Protein AF-A0A093IPI8-F1 (afdb_monomer)

Nearest PDB structures (foldseek):
  4ne9-assembly1_A  TM=9.845E-01  e=5.713E-27  Homo sapiens
  4ne9-assembly2_B  TM=9.862E-01  e=1.083E-26  Homo sapiens
  6xic-assembly1_B  TM=9.806E-01  e=1.231E-26  Homo sapiens
  6xif-assembly1_B  TM=9.880E-01  e=2.053E-26  Homo sapiens
  4nmx-assembly1_B  TM=9.783E-01  e=1.807E-26  Homo sapiens

Foldseek 3Di:
DDQPLCFLVQFLVQCPANCPRHLNDPDDDDDDDQADSVRDHDLVSVLVVLVVVVVVCVVPVPDAAEDEALDKDFDDPSSLVSQVVCLVSVYAAFYQLWFAQEASCRIPPLVRQSYAYEFAAAPVRHFAHAPPTTTHDDDSHPYYAHFFQRWGDGPPDPPDIGGHGGSSSRSSND

Sequence (174 aa):
QASRCDSHGTHTAGVLIGRDAGVATGASIRSLRVLNCQGKGTVSGTLIGLEFIKTNLETKPYVPLVVLLPFAGAYSHTLNAGCRRMAQLGVVMIAAAGNYKDDACLYSPASEPEVITVGATNSEEQPASISTLGTNFGRCVDLFAPGDDIIGASSDCSSCFTARSGTSLAAAHV

Structure (mmCIF, N/CA/C/O backbone):
data_AF-A0A093IPI8-F1
#
_entry.id   AF-A0A093IPI8-F1
#
loop_
_atom_site.group_PDB
_atom_site.id
_atom_site.type_symbol
_atom_site.label_atom_id
_atom_site.label_alt_id
_atom_site.label_comp_id
_atom_site.label_asym_id
_atom_site.label_entity_id
_atom_site.label_seq_id
_atom_site.pdbx_PDB_ins_code
_atom_site.Cartn_x
_atom_site.Cartn_y
_atom_site.Cartn_z
_atom_site.occupancy
_atom_site.B_iso_or_equiv
_atom_site.auth_seq_id
_atom_site.auth_comp_id
_atom_site.auth_asym_id
_atom_site.auth_atom_id
_atom_site.pdbx_PDB_model_num
ATOM 1 N N . GLN A 1 1 ? 13.709 21.457 -11.903 1.00 41.44 1 GLN A N 1
ATOM 2 C CA . GLN A 1 1 ? 12.619 21.758 -10.948 1.00 41.44 1 GLN A CA 1
ATOM 3 C C . GLN A 1 1 ? 12.839 20.911 -9.702 1.00 41.44 1 GLN A C 1
ATOM 5 O O . GLN A 1 1 ? 13.199 19.751 -9.848 1.00 41.44 1 GLN A O 1
ATOM 10 N N . ALA A 1 2 ? 12.709 21.484 -8.503 1.00 51.94 2 ALA A N 1
ATOM 11 C CA . ALA A 1 2 ? 12.802 20.723 -7.256 1.00 51.94 2 ALA A CA 1
ATOM 12 C C . ALA A 1 2 ? 11.600 19.765 -7.130 1.00 51.94 2 ALA A C 1
ATOM 14 O O . ALA A 1 2 ? 10.484 20.136 -7.493 1.00 51.94 2 ALA A O 1
ATOM 15 N N . SER A 1 3 ? 11.829 18.539 -6.649 1.00 66.12 3 SER A N 1
ATOM 16 C CA . SER A 1 3 ? 10.781 17.523 -6.468 1.00 66.12 3 SER A CA 1
ATOM 17 C C . SER A 1 3 ? 9.694 18.024 -5.511 1.00 66.12 3 SER A C 1
ATOM 19 O O . SER A 1 3 ? 10.004 18.428 -4.393 1.00 66.12 3 SER A O 1
ATOM 21 N N . ARG A 1 4 ? 8.423 17.970 -5.932 1.00 75.50 4 ARG A N 1
ATOM 22 C CA . ARG A 1 4 ? 7.260 18.289 -5.078 1.00 75.50 4 ARG A CA 1
ATOM 23 C C . ARG A 1 4 ? 6.891 17.166 -4.108 1.00 75.50 4 ARG A C 1
ATOM 25 O O . ARG A 1 4 ? 6.060 17.364 -3.240 1.00 75.50 4 ARG A O 1
ATOM 32 N N . CYS A 1 5 ? 7.561 16.014 -4.201 1.00 91.38 5 CYS A N 1
ATOM 33 C CA . CYS A 1 5 ? 7.376 14.876 -3.296 1.00 91.38 5 CYS A CA 1
ATOM 34 C C . CYS A 1 5 ? 5.995 14.197 -3.362 1.00 91.38 5 CYS A C 1
ATOM 36 O O . CYS A 1 5 ? 5.679 13.403 -2.480 1.00 91.38 5 CYS A O 1
ATOM 38 N N . ASP A 1 6 ? 5.213 14.455 -4.414 1.00 94.44 6 ASP A N 1
ATOM 39 C CA . ASP A 1 6 ? 3.809 14.027 -4.500 1.00 94.44 6 ASP A CA 1
ATOM 40 C C . ASP A 1 6 ? 3.577 12.820 -5.422 1.00 94.44 6 ASP A C 1
ATOM 42 O O . ASP A 1 6 ? 2.482 12.260 -5.448 1.00 94.44 6 ASP A O 1
ATOM 46 N N . SER A 1 7 ? 4.596 12.396 -6.176 1.00 95.81 7 SER A N 1
ATOM 47 C CA . SER A 1 7 ? 4.455 11.432 -7.278 1.00 95.81 7 SER A CA 1
ATOM 48 C C . SER A 1 7 ? 3.808 10.101 -6.865 1.00 95.81 7 SER A C 1
ATOM 50 O O . SER A 1 7 ? 2.917 9.617 -7.557 1.00 95.81 7 SER A O 1
ATOM 52 N N . HIS A 1 8 ? 4.242 9.481 -5.760 1.00 97.19 8 HIS A N 1
ATOM 53 C CA . HIS A 1 8 ? 3.719 8.168 -5.333 1.00 97.19 8 HIS A CA 1
ATOM 54 C C . HIS A 1 8 ? 2.285 8.254 -4.809 1.00 97.19 8 HIS A C 1
ATOM 56 O O . HIS A 1 8 ? 1.420 7.519 -5.281 1.00 97.19 8 HIS A O 1
ATOM 62 N N . GLY A 1 9 ? 2.015 9.205 -3.912 1.00 97.62 9 GLY A N 1
ATOM 63 C CA . GLY A 1 9 ? 0.678 9.402 -3.353 1.00 97.62 9 GLY A CA 1
ATOM 64 C C . GLY A 1 9 ? -0.350 9.827 -4.403 1.00 97.62 9 GLY A C 1
ATOM 65 O O . GLY A 1 9 ? -1.450 9.286 -4.420 1.00 97.62 9 GLY A O 1
ATOM 66 N N . THR A 1 10 ? 0.019 10.740 -5.309 1.00 97.94 10 THR A N 1
ATOM 67 C CA . THR A 1 10 ? -0.871 11.219 -6.384 1.00 97.94 10 THR A CA 1
ATOM 68 C C . THR A 1 10 ? -1.243 10.093 -7.339 1.00 97.94 10 THR A C 1
ATOM 70 O O . THR A 1 10 ? -2.419 9.916 -7.643 1.00 97.94 10 THR A O 1
ATOM 73 N N . HIS A 1 11 ? -0.258 9.301 -7.773 1.00 98.31 11 HIS A N 1
ATOM 74 C CA . HIS A 1 11 ? -0.502 8.192 -8.693 1.00 98.31 11 HIS A CA 1
ATOM 75 C C . HIS A 1 11 ? -1.351 7.095 -8.042 1.00 98.31 11 HIS A C 1
ATOM 77 O O . HIS A 1 11 ? -2.373 6.713 -8.603 1.00 98.31 11 HIS A O 1
ATOM 83 N N . THR A 1 12 ? -1.020 6.698 -6.807 1.00 98.19 12 THR A N 1
ATOM 84 C CA . THR A 1 12 ? -1.793 5.706 -6.035 1.00 98.19 12 THR A CA 1
ATOM 85 C C . THR A 1 12 ? -3.241 6.164 -5.812 1.00 98.19 12 THR A C 1
ATOM 87 O O . THR A 1 12 ? -4.174 5.398 -6.028 1.00 98.19 12 THR A O 1
ATOM 90 N N . ALA A 1 13 ? -3.457 7.432 -5.436 1.00 97.94 13 ALA A N 1
ATOM 91 C CA . ALA A 1 13 ? -4.803 7.994 -5.303 1.00 97.94 13 ALA A CA 1
ATOM 92 C C . ALA A 1 13 ? -5.544 8.059 -6.650 1.00 97.94 13 ALA A C 1
ATOM 94 O O . ALA A 1 13 ? -6.757 7.867 -6.691 1.00 97.94 13 ALA A O 1
ATOM 95 N N . GLY A 1 14 ? -4.824 8.299 -7.749 1.00 98.12 14 GLY A N 1
ATOM 96 C CA . GLY A 1 14 ? -5.363 8.255 -9.105 1.00 98.12 14 GLY A CA 1
ATOM 97 C C . GLY A 1 14 ? -5.866 6.866 -9.504 1.00 98.12 14 GLY A C 1
ATOM 98 O O . GLY A 1 14 ? -6.946 6.779 -10.075 1.00 98.12 14 GLY A O 1
ATOM 99 N N . VAL A 1 15 ? -5.140 5.802 -9.150 1.00 98.25 15 VAL A N 1
ATOM 100 C CA . VAL A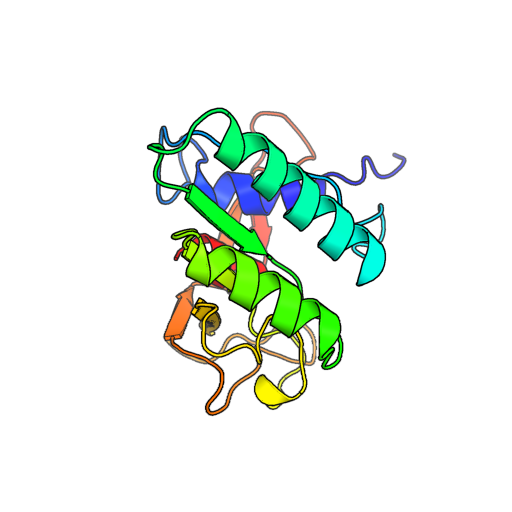 1 15 ? -5.578 4.407 -9.366 1.00 98.25 15 VAL A CA 1
ATOM 101 C C . VAL A 1 15 ? -6.800 4.066 -8.512 1.00 98.25 15 VAL A C 1
ATOM 103 O O . VAL A 1 15 ? -7.726 3.424 -8.991 1.00 98.25 15 VAL A O 1
ATOM 106 N N . LEU A 1 16 ? -6.859 4.546 -7.267 1.00 96.88 16 LEU A N 1
ATOM 107 C CA . LEU A 1 16 ? -8.016 4.313 -6.399 1.00 96.88 16 LEU A CA 1
ATOM 108 C C . LEU A 1 16 ? -9.277 5.030 -6.897 1.00 96.88 16 LEU A C 1
ATOM 110 O O . LEU A 1 16 ? -10.320 4.410 -7.073 1.00 96.88 16 LEU A O 1
ATOM 114 N N . ILE A 1 17 ? -9.201 6.354 -7.072 1.00 97.62 17 ILE A N 1
ATOM 115 C CA . ILE A 1 17 ? -10.385 7.227 -7.183 1.00 97.62 17 ILE A CA 1
ATOM 116 C C . ILE A 1 17 ? -10.324 8.230 -8.342 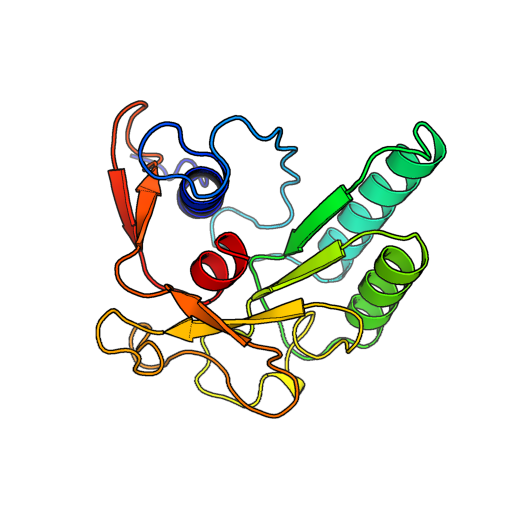1.00 97.62 17 ILE A C 1
ATOM 118 O O . ILE A 1 17 ? -11.145 9.149 -8.408 1.00 97.62 17 ILE A O 1
ATOM 122 N N . GLY A 1 18 ? -9.336 8.118 -9.232 1.00 97.62 18 GLY A N 1
ATOM 123 C CA . GLY A 1 18 ? -9.197 9.007 -10.382 1.00 97.62 18 GLY A CA 1
ATOM 124 C C . GLY A 1 18 ? -10.446 8.988 -11.260 1.00 97.62 18 GLY A C 1
ATOM 125 O O . GLY A 1 18 ? -11.050 7.944 -11.464 1.00 97.62 18 GLY A O 1
ATOM 126 N N . ARG A 1 19 ? -10.842 10.146 -11.798 1.00 97.00 19 ARG A N 1
ATOM 127 C CA . ARG A 1 19 ? -12.095 10.278 -12.560 1.00 97.00 19 ARG A CA 1
ATOM 128 C C . ARG A 1 19 ? -12.156 9.366 -13.790 1.00 97.00 19 ARG A C 1
ATOM 130 O O . ARG A 1 19 ? -13.209 8.802 -14.057 1.00 97.00 19 ARG A O 1
ATOM 137 N N . ASP A 1 20 ? -11.039 9.252 -14.504 1.00 96.81 20 ASP A N 1
ATOM 138 C CA . ASP A 1 20 ? -10.978 8.575 -15.806 1.00 96.81 20 ASP A CA 1
ATOM 139 C C . ASP A 1 20 ? -10.205 7.243 -15.761 1.00 96.81 20 ASP A C 1
ATOM 141 O O . ASP A 1 20 ? -10.340 6.426 -16.663 1.00 96.81 20 ASP A O 1
ATOM 145 N N . ALA A 1 21 ? -9.391 7.025 -14.721 1.00 95.62 21 ALA A N 1
ATOM 146 C CA . ALA A 1 21 ? -8.501 5.864 -14.582 1.00 95.62 21 ALA A CA 1
ATOM 147 C C . ALA A 1 21 ? -8.551 5.217 -13.182 1.00 95.62 21 ALA A C 1
ATOM 149 O O . ALA A 1 21 ? -7.681 4.422 -12.841 1.00 95.62 21 ALA A O 1
ATOM 150 N N . GLY A 1 22 ? -9.525 5.602 -12.351 1.00 97.38 22 GLY A N 1
ATOM 151 C CA . GLY A 1 22 ? -9.696 5.060 -11.007 1.00 97.38 22 GLY A CA 1
ATOM 152 C C . GLY A 1 22 ? -10.597 3.829 -10.979 1.00 97.38 22 GLY A C 1
ATOM 153 O O . GLY A 1 22 ? -11.531 3.723 -11.770 1.00 97.38 22 GLY A O 1
ATOM 154 N N . VAL A 1 23 ? -10.358 2.934 -10.023 1.00 98.06 23 VAL A N 1
ATOM 155 C CA . VAL A 1 23 ? -11.190 1.742 -9.794 1.00 98.06 23 VAL A CA 1
ATOM 156 C C . VAL A 1 23 ? -12.532 2.113 -9.155 1.00 98.06 23 VAL A C 1
ATOM 158 O O . VAL A 1 23 ? -13.587 1.680 -9.610 1.00 98.06 23 VAL A O 1
ATOM 161 N N . ALA A 1 24 ? -12.512 2.961 -8.127 1.00 96.75 24 ALA A N 1
ATOM 162 C CA . ALA A 1 24 ? -13.683 3.393 -7.370 1.00 96.75 24 ALA A CA 1
ATOM 163 C C . ALA A 1 24 ? -13.982 4.880 -7.622 1.00 96.75 24 ALA A C 1
ATOM 165 O O . ALA A 1 24 ? -13.895 5.726 -6.723 1.00 96.75 24 ALA A O 1
ATOM 166 N N . THR A 1 25 ? -14.326 5.219 -8.868 1.00 95.38 25 THR A N 1
ATOM 167 C CA . THR A 1 25 ? -14.645 6.599 -9.268 1.00 95.38 25 THR A CA 1
ATOM 168 C C . THR A 1 25 ? -15.725 7.202 -8.359 1.00 9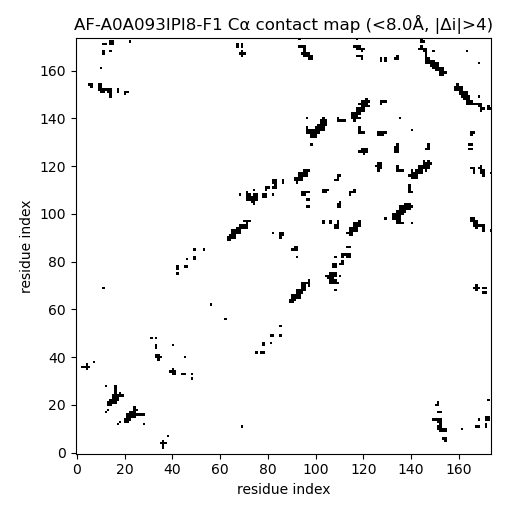5.38 25 THR A C 1
ATOM 170 O O . THR A 1 25 ? -16.829 6.667 -8.262 1.00 95.38 25 THR A O 1
ATOM 173 N N . GLY A 1 26 ? -15.425 8.327 -7.702 1.00 89.69 26 GLY A N 1
ATOM 174 C CA . GLY A 1 26 ? -16.359 9.023 -6.803 1.00 89.69 26 GLY A CA 1
ATOM 175 C C . GLY A 1 26 ? -16.281 8.620 -5.325 1.00 89.69 26 GLY A C 1
ATOM 176 O O . GLY A 1 26 ? -16.977 9.220 -4.503 1.00 89.69 26 GLY A O 1
ATOM 177 N N . ALA A 1 27 ? -15.421 7.665 -4.954 1.00 94.50 27 ALA A N 1
ATOM 178 C CA . ALA A 1 27 ? -15.134 7.391 -3.549 1.00 94.50 27 ALA A CA 1
ATOM 179 C C . ALA A 1 27 ? -14.385 8.561 -2.878 1.00 94.50 27 ALA A C 1
ATOM 181 O O . ALA A 1 27 ? -13.673 9.342 -3.512 1.00 94.50 27 ALA A O 1
ATOM 182 N N . SER A 1 28 ? -14.552 8.689 -1.560 1.00 94.00 28 SER A N 1
ATOM 183 C CA . SER A 1 28 ? -13.868 9.709 -0.757 1.00 94.00 28 SER A CA 1
ATOM 184 C C . SER A 1 28 ? -12.539 9.186 -0.220 1.00 94.00 28 SER A C 1
ATOM 186 O O . SER A 1 28 ? -12.498 8.106 0.361 1.00 94.00 28 SER A O 1
ATOM 188 N N . ILE A 1 29 ? -1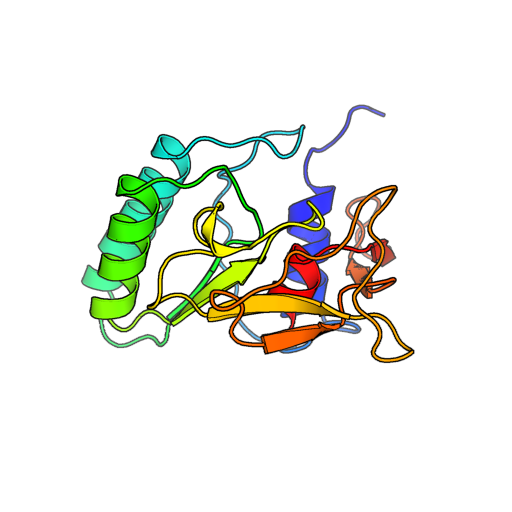1.473 9.984 -0.323 1.00 95.06 29 ILE A N 1
ATOM 189 C CA . ILE A 1 29 ? -10.150 9.651 0.223 1.00 95.06 29 ILE A CA 1
ATOM 190 C C . ILE A 1 29 ? -9.704 10.670 1.275 1.00 95.06 29 ILE A C 1
ATOM 192 O O . ILE A 1 29 ? -10.001 11.863 1.188 1.00 95.06 29 ILE A O 1
ATOM 196 N N . ARG A 1 30 ? -8.951 10.202 2.273 1.00 96.00 30 ARG A N 1
ATOM 197 C CA . ARG A 1 30 ? -8.216 11.037 3.233 1.00 96.00 30 ARG A CA 1
ATOM 198 C C . ARG A 1 30 ? -6.756 10.601 3.220 1.00 96.00 30 ARG A C 1
ATOM 200 O O . ARG A 1 30 ? -6.471 9.434 3.454 1.00 96.00 30 ARG A O 1
ATOM 207 N N . SER A 1 31 ? -5.845 11.529 2.937 1.00 96.94 31 SER A N 1
ATOM 208 C CA . SER A 1 31 ? -4.411 11.237 2.844 1.00 96.94 31 SER A CA 1
ATOM 209 C C . SER A 1 31 ? -3.686 11.570 4.147 1.00 96.94 31 SER A C 1
ATOM 211 O O . SER A 1 31 ? -3.867 12.656 4.699 1.00 96.94 31 SER A O 1
ATOM 213 N N . LEU A 1 32 ? -2.848 10.644 4.620 1.00 97.88 32 LEU A N 1
ATOM 214 C CA . LEU A 1 32 ? -1.905 10.849 5.717 1.00 97.88 32 LEU A CA 1
ATOM 215 C C . LEU A 1 32 ? -0.482 10.686 5.183 1.00 97.88 32 LEU A C 1
ATOM 217 O O . LEU A 1 32 ? -0.113 9.641 4.646 1.00 97.88 32 LEU A O 1
ATOM 221 N N . ARG A 1 33 ? 0.353 11.709 5.367 1.00 97.50 33 ARG A N 1
ATOM 222 C CA . ARG A 1 33 ? 1.750 11.657 4.936 1.00 97.50 33 ARG A CA 1
ATOM 223 C C . ARG A 1 33 ? 2.611 10.925 5.967 1.00 97.50 33 ARG A C 1
ATOM 225 O O . ARG A 1 33 ? 3.045 11.524 6.944 1.00 97.50 33 ARG A O 1
ATOM 232 N N . VAL A 1 34 ? 2.911 9.655 5.697 1.00 97.62 34 VAL A N 1
ATOM 233 C CA . VAL A 1 34 ? 3.843 8.831 6.500 1.00 97.62 34 VAL A CA 1
ATOM 234 C C . VAL A 1 34 ? 5.184 8.565 5.803 1.00 97.62 34 VAL A C 1
ATOM 236 O O . VAL A 1 34 ? 6.112 8.045 6.422 1.00 97.62 34 VAL A O 1
ATOM 239 N N . LEU A 1 35 ? 5.306 8.956 4.529 1.00 96.50 35 LEU A N 1
ATOM 240 C CA . LEU A 1 35 ? 6.532 8.863 3.737 1.00 96.50 35 LEU A CA 1
ATOM 241 C C . LEU A 1 35 ? 7.085 10.260 3.411 1.00 96.50 35 LEU A C 1
ATOM 243 O O . LEU A 1 35 ? 6.353 11.222 3.151 1.00 96.50 35 LEU A O 1
ATOM 247 N N . ASN A 1 36 ? 8.409 10.377 3.422 1.00 95.69 36 ASN A N 1
ATOM 248 C CA . ASN A 1 36 ? 9.124 11.578 3.015 1.00 95.69 36 ASN A CA 1
ATOM 249 C C . ASN A 1 36 ? 9.287 11.650 1.480 1.00 95.69 36 ASN A C 1
ATOM 251 O O . ASN A 1 36 ? 8.823 10.791 0.736 1.00 95.69 36 ASN A O 1
ATOM 255 N N . CYS A 1 37 ? 9.986 12.678 0.994 1.00 95.56 37 CYS A N 1
ATOM 256 C CA . CYS A 1 37 ? 10.224 12.912 -0.438 1.00 95.56 37 CYS A CA 1
ATOM 257 C C . CYS A 1 37 ? 10.989 11.802 -1.173 1.00 95.56 37 CYS A C 1
ATOM 259 O O . CYS A 1 37 ? 10.986 11.770 -2.400 1.00 95.56 37 CYS A O 1
ATOM 261 N N . GLN A 1 38 ? 11.656 10.917 -0.434 1.00 93.50 38 GLN A N 1
ATOM 262 C CA . GLN A 1 38 ? 12.394 9.771 -0.961 1.00 93.50 38 GLN A CA 1
ATOM 263 C C . GLN A 1 38 ? 11.581 8.471 -0.853 1.00 93.50 38 GLN A C 1
ATOM 265 O O . GLN A 1 38 ? 12.139 7.393 -1.037 1.00 93.50 38 GLN A O 1
ATOM 270 N N . GLY A 1 39 ? 10.293 8.551 -0.495 1.00 93.44 39 GLY A N 1
ATOM 271 C CA . GLY A 1 39 ? 9.443 7.380 -0.277 1.00 93.44 39 GLY A CA 1
ATOM 272 C C . GLY A 1 39 ? 9.790 6.597 0.992 1.00 93.44 39 GLY A C 1
ATOM 273 O O . GLY A 1 39 ? 9.438 5.428 1.098 1.00 93.44 39 GLY A O 1
ATOM 274 N N . LYS A 1 40 ? 10.496 7.209 1.953 1.00 95.69 40 LYS A N 1
ATOM 275 C CA . LYS A 1 40 ? 10.904 6.555 3.204 1.00 95.69 40 LYS A CA 1
ATOM 276 C C . LYS A 1 40 ? 10.046 7.022 4.371 1.00 95.69 40 LYS A C 1
ATOM 278 O O . LYS A 1 40 ? 9.816 8.220 4.526 1.00 95.69 40 LYS A O 1
ATOM 283 N N . GLY A 1 41 ? 9.633 6.084 5.210 1.00 97.06 41 GLY A N 1
ATOM 284 C CA . GLY A 1 41 ? 8.916 6.338 6.458 1.00 97.06 41 GLY A CA 1
ATOM 285 C C . GLY A 1 41 ? 9.533 5.573 7.619 1.00 97.06 41 GLY A C 1
ATOM 286 O O . GLY A 1 41 ? 10.562 4.911 7.473 1.00 97.06 41 GLY A O 1
ATOM 287 N N . THR A 1 42 ? 8.888 5.653 8.778 1.00 98.38 42 THR A N 1
ATOM 288 C CA . THR A 1 42 ? 9.257 4.876 9.963 1.00 98.38 42 THR A CA 1
ATOM 289 C C . THR A 1 42 ? 8.059 4.084 10.470 1.00 98.38 42 THR A C 1
ATOM 291 O O . THR A 1 42 ? 6.903 4.485 10.296 1.00 98.38 42 THR A O 1
ATOM 294 N N . VAL A 1 43 ? 8.336 2.973 11.157 1.00 98.44 43 VAL A N 1
ATOM 295 C CA . VAL A 1 43 ? 7.305 2.213 11.877 1.00 98.44 43 VAL A CA 1
ATOM 296 C C . VAL A 1 43 ? 6.579 3.119 12.877 1.00 98.44 43 VAL A C 1
ATOM 298 O O . VAL A 1 43 ? 5.354 3.129 12.911 1.00 98.44 43 VAL A O 1
ATOM 301 N N . SER A 1 44 ? 7.313 3.946 13.631 1.00 98.25 44 SER A N 1
ATOM 302 C CA . SER A 1 44 ? 6.720 4.880 14.597 1.00 98.25 44 SER A CA 1
ATOM 303 C C . SER A 1 44 ? 5.792 5.910 13.946 1.00 98.25 44 SER A C 1
ATOM 305 O O . SER A 1 44 ? 4.696 6.134 14.449 1.00 98.25 44 SER A O 1
ATOM 307 N N . GLY A 1 45 ? 6.181 6.497 12.810 1.00 98.31 45 GLY A N 1
ATOM 308 C CA . GLY A 1 45 ? 5.342 7.448 12.076 1.00 98.31 45 GLY A CA 1
ATOM 309 C C . GLY A 1 45 ? 4.073 6.798 11.528 1.00 98.31 45 GLY A C 1
ATOM 310 O O . GLY A 1 45 ? 3.001 7.396 11.578 1.00 98.31 45 GLY A O 1
ATOM 311 N N . THR A 1 46 ? 4.175 5.544 11.083 1.00 98.44 46 THR A N 1
ATOM 312 C CA . THR A 1 46 ? 3.016 4.760 10.637 1.00 98.44 46 THR A CA 1
ATOM 313 C C . THR A 1 46 ? 2.056 4.478 11.791 1.00 98.44 46 THR A C 1
ATOM 315 O O . THR A 1 46 ? 0.859 4.698 11.649 1.00 98.44 46 THR A O 1
ATOM 318 N N . LEU A 1 47 ? 2.567 4.061 12.954 1.00 98.56 47 LEU A N 1
ATOM 319 C CA . LEU A 1 47 ? 1.747 3.805 14.144 1.00 98.56 47 LEU A CA 1
ATOM 320 C C . LEU A 1 47 ? 1.039 5.068 14.647 1.00 98.56 47 LEU A C 1
ATOM 322 O O . LEU A 1 47 ? -0.132 4.997 15.005 1.00 98.56 47 LEU A O 1
ATOM 326 N N . ILE A 1 48 ? 1.705 6.226 14.612 1.00 98.44 48 ILE A N 1
ATOM 327 C CA . ILE A 1 48 ? 1.068 7.518 14.915 1.00 98.44 48 ILE A CA 1
ATOM 328 C C . ILE A 1 48 ? -0.064 7.811 13.918 1.00 98.44 48 ILE A C 1
ATOM 330 O O . ILE A 1 48 ? -1.124 8.289 14.312 1.00 98.44 48 ILE A O 1
ATOM 334 N N . GLY A 1 49 ? 0.132 7.492 12.634 1.00 98.06 49 GLY A N 1
ATOM 335 C CA . GLY A 1 49 ? -0.910 7.614 11.614 1.00 98.06 49 GLY A CA 1
ATOM 336 C C . GLY A 1 49 ? -2.111 6.695 11.866 1.00 98.06 49 GLY A C 1
ATOM 337 O O . GLY A 1 49 ? -3.250 7.150 11.782 1.00 98.06 49 GLY A O 1
ATOM 338 N N . LEU A 1 50 ? -1.873 5.431 12.227 1.00 97.94 50 LEU A N 1
ATOM 339 C CA . LEU A 1 50 ? -2.943 4.491 12.584 1.00 97.94 50 LEU A CA 1
ATOM 340 C C . LEU A 1 50 ? -3.700 4.946 13.839 1.00 97.94 50 LEU A C 1
ATOM 342 O O . LEU A 1 50 ? -4.929 4.915 13.847 1.00 97.94 50 LEU A O 1
ATOM 346 N N . GLU A 1 51 ? -2.997 5.445 14.859 1.00 96.88 51 GLU A N 1
ATOM 347 C CA . GLU A 1 51 ? -3.639 5.988 16.061 1.00 96.88 51 GLU A CA 1
ATOM 348 C C . GLU A 1 51 ? -4.484 7.226 15.733 1.00 96.88 51 GLU A C 1
ATOM 350 O O . GLU A 1 51 ? -5.611 7.341 16.206 1.00 96.88 51 GLU A O 1
ATOM 355 N N . PHE A 1 52 ? -4.014 8.114 14.849 1.00 96.25 52 PHE A N 1
ATOM 356 C CA . PHE A 1 52 ? -4.823 9.240 14.378 1.00 96.25 52 PHE A CA 1
ATOM 357 C C . PHE A 1 52 ? -6.125 8.772 13.711 1.00 96.25 52 PHE A C 1
ATOM 359 O O . PHE A 1 52 ? -7.189 9.342 13.958 1.00 96.25 52 PHE A O 1
ATOM 366 N N . ILE A 1 53 ? -6.070 7.734 12.871 1.00 95.19 53 ILE A N 1
ATOM 367 C CA . ILE A 1 53 ? -7.267 7.168 12.233 1.00 95.19 53 ILE A CA 1
ATOM 368 C C . ILE A 1 53 ? -8.212 6.592 13.295 1.00 95.19 53 ILE A C 1
ATOM 370 O O . ILE A 1 53 ? -9.407 6.888 13.268 1.00 95.19 53 ILE A O 1
ATOM 374 N N . LYS A 1 54 ? -7.679 5.835 14.258 1.00 93.38 54 LYS A N 1
ATOM 375 C CA . LYS A 1 54 ? -8.443 5.264 15.371 1.00 93.38 54 LYS A CA 1
ATOM 376 C C . LYS A 1 54 ? -9.178 6.329 16.188 1.00 93.38 54 LYS A C 1
ATOM 378 O O . LYS A 1 54 ? -10.384 6.203 16.378 1.00 93.38 54 LYS A O 1
ATOM 383 N N . THR A 1 55 ? -8.512 7.413 16.587 1.00 91.12 55 THR A N 1
ATOM 384 C CA . THR A 1 55 ? -9.159 8.514 17.325 1.00 91.12 55 THR A CA 1
ATOM 385 C C . THR A 1 55 ? -10.301 9.146 16.523 1.00 91.12 55 THR A C 1
ATOM 387 O O . THR A 1 55 ? -11.321 9.540 17.082 1.00 91.12 55 THR A O 1
ATOM 390 N N . ASN A 1 56 ? -10.182 9.218 15.192 1.00 85.31 56 ASN A N 1
ATOM 391 C CA . ASN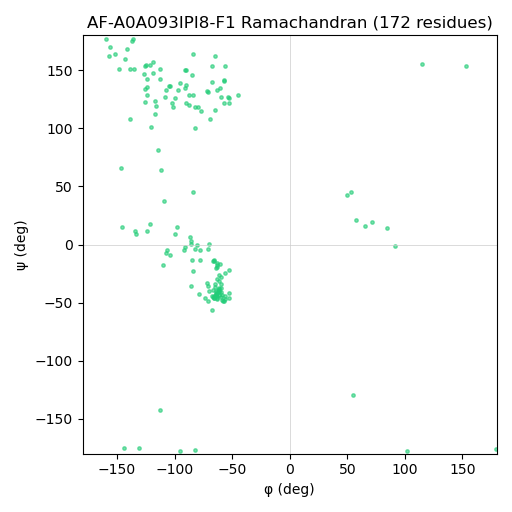 A 1 56 ? -11.275 9.708 14.349 1.00 85.31 56 ASN A CA 1
ATOM 392 C C . ASN A 1 56 ? -12.453 8.720 14.273 1.00 85.31 56 ASN A C 1
ATOM 394 O O . ASN A 1 56 ? -13.602 9.169 14.249 1.00 85.31 56 ASN A O 1
ATOM 398 N N . LEU A 1 57 ? -12.199 7.406 14.265 1.00 85.31 57 LEU A N 1
ATOM 399 C CA . LEU A 1 57 ? -13.249 6.376 14.287 1.00 85.31 57 LEU A CA 1
ATOM 400 C C . LEU A 1 57 ? -14.100 6.447 15.556 1.00 85.31 57 LEU A C 1
ATOM 402 O O . LEU A 1 57 ? -15.321 6.331 15.472 1.00 85.31 57 LEU A O 1
ATOM 406 N N . GLU A 1 58 ? -13.487 6.725 16.709 1.00 81.31 58 GLU A N 1
ATOM 407 C CA . GLU A 1 58 ? -14.201 6.882 17.986 1.00 81.31 58 GLU A CA 1
ATOM 408 C C . GLU A 1 58 ? -15.236 8.020 17.939 1.00 81.31 58 GLU A C 1
ATOM 410 O O . GLU A 1 58 ? -16.277 7.950 18.590 1.00 81.31 58 GLU A O 1
ATOM 415 N N . THR A 1 59 ? -15.009 9.039 17.104 1.00 81.50 59 THR A N 1
ATOM 416 C CA . THR A 1 59 ? -15.966 10.140 16.900 1.00 81.50 59 THR A CA 1
ATO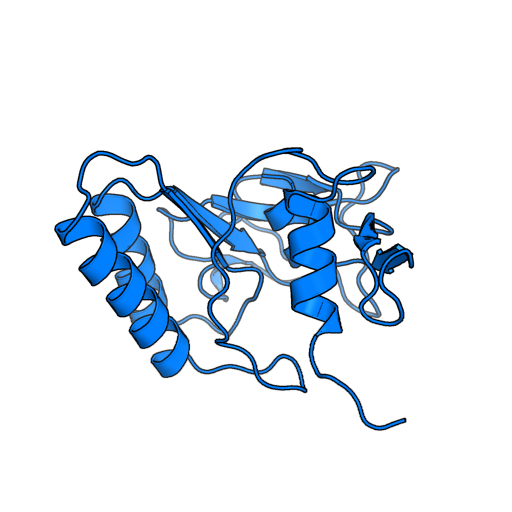M 417 C C . THR A 1 59 ? -17.055 9.840 15.860 1.00 81.50 59 THR A C 1
ATOM 419 O O . THR A 1 59 ? -18.031 10.587 15.773 1.00 81.50 59 THR A O 1
ATOM 422 N N . LYS A 1 60 ? -16.900 8.780 15.046 1.00 77.50 60 LYS A N 1
ATOM 423 C CA . LYS A 1 60 ? -17.793 8.415 13.923 1.00 77.50 60 LYS A CA 1
ATOM 424 C C . LYS A 1 60 ? -17.900 6.886 13.734 1.00 77.50 60 LYS A C 1
ATOM 426 O O . LYS A 1 60 ? -17.503 6.375 12.686 1.00 77.50 60 LYS A O 1
ATOM 431 N N . PRO A 1 61 ? -18.485 6.150 14.694 1.00 67.38 61 PRO A N 1
ATOM 432 C CA . PRO A 1 61 ? -18.360 4.689 14.791 1.00 67.38 61 PRO A CA 1
ATOM 433 C C . PRO A 1 61 ? -19.078 3.855 13.708 1.00 67.38 61 PRO A C 1
ATOM 435 O O . PRO A 1 61 ? -18.999 2.634 13.749 1.00 67.38 61 PRO A O 1
ATOM 438 N N . TYR A 1 62 ? -19.770 4.469 12.739 1.00 73.50 62 TYR A N 1
ATOM 439 C CA . TYR A 1 62 ? -20.616 3.755 11.762 1.00 73.50 62 TYR A CA 1
ATOM 440 C C . TYR A 1 62 ? -20.223 3.971 10.294 1.00 73.50 62 TYR A C 1
ATOM 442 O O . TYR A 1 62 ? -21.033 3.738 9.399 1.00 73.50 62 TYR A O 1
ATOM 450 N N . VAL A 1 63 ? -19.006 4.447 10.019 1.00 79.31 63 VAL A N 1
ATOM 451 C CA . VAL A 1 63 ? -18.537 4.662 8.641 1.00 79.31 63 VAL A CA 1
ATOM 452 C C . VAL A 1 63 ? -17.622 3.503 8.235 1.00 79.31 63 VAL A C 1
ATOM 454 O O . VAL A 1 63 ? -16.574 3.350 8.864 1.00 79.31 63 VAL A O 1
ATOM 457 N N . PRO A 1 64 ? -17.966 2.709 7.198 1.00 88.44 64 PRO A N 1
ATOM 458 C CA . PRO A 1 64 ? -17.049 1.725 6.632 1.00 88.44 64 PRO A CA 1
ATOM 459 C C . PRO A 1 64 ? -15.729 2.396 6.254 1.00 88.44 64 PRO A C 1
ATOM 461 O O . PRO A 1 64 ? -15.726 3.405 5.543 1.00 88.44 64 PRO A O 1
ATOM 464 N N . LEU A 1 65 ? -14.617 1.855 6.746 1.00 94.38 65 LEU A N 1
ATOM 465 C CA . LEU A 1 65 ? -13.294 2.416 6.518 1.00 94.38 65 LEU A CA 1
ATOM 466 C C . LEU A 1 65 ? -12.372 1.371 5.898 1.00 94.38 65 LEU A C 1
ATOM 468 O O . LEU A 1 65 ? -12.196 0.284 6.444 1.00 94.38 65 LEU A O 1
ATOM 472 N N . VAL A 1 66 ? -11.743 1.762 4.792 1.00 97.50 66 VAL A N 1
ATOM 473 C CA . VAL A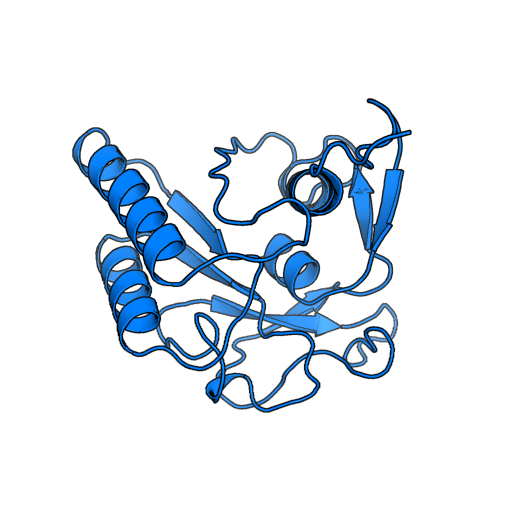 1 66 ? -10.618 1.054 4.182 1.00 97.50 66 VAL A CA 1
ATOM 474 C C . VAL A 1 66 ? -9.356 1.874 4.430 1.00 97.50 66 VAL A C 1
ATOM 476 O O . VAL A 1 66 ? -9.348 3.090 4.219 1.00 97.50 66 VAL A O 1
ATOM 479 N N . VAL A 1 67 ? -8.288 1.221 4.880 1.00 98.38 67 VAL A N 1
ATOM 480 C CA . VAL A 1 67 ? -6.960 1.820 5.028 1.00 98.38 67 VAL A CA 1
ATOM 481 C C . VAL A 1 67 ? -5.997 1.100 4.099 1.00 98.38 67 VAL A C 1
ATOM 483 O O . VAL A 1 67 ? -5.654 -0.059 4.321 1.00 98.38 67 VAL A O 1
ATOM 486 N N . LEU A 1 68 ? -5.528 1.825 3.084 1.00 98.75 68 LEU A N 1
ATOM 487 C CA . LEU A 1 68 ? -4.460 1.378 2.200 1.00 98.75 68 LEU A CA 1
ATOM 488 C C . LEU A 1 68 ? -3.092 1.749 2.790 1.00 98.75 68 LEU A C 1
ATOM 490 O O . LEU A 1 68 ? -2.826 2.914 3.095 1.00 98.75 68 LEU A O 1
ATOM 494 N N . LEU A 1 69 ? -2.202 0.763 2.884 1.00 98.75 69 LEU A N 1
ATOM 495 C CA . LEU A 1 69 ? -0.798 0.887 3.274 1.00 98.75 69 LEU A CA 1
ATOM 496 C C . LEU A 1 69 ? 0.084 0.518 2.064 1.00 98.75 69 LEU A C 1
ATOM 498 O O . LEU A 1 69 ? 0.554 -0.617 1.951 1.00 98.75 69 LEU A O 1
ATOM 502 N N . PRO A 1 70 ? 0.311 1.453 1.118 1.00 98.44 70 PRO A N 1
ATOM 503 C CA . PRO A 1 70 ? 0.940 1.166 -0.172 1.00 98.44 70 PRO A CA 1
ATOM 504 C C . PRO A 1 70 ? 2.476 1.164 -0.068 1.00 98.44 70 PRO A C 1
ATOM 506 O O . PRO A 1 70 ? 3.176 1.777 -0.876 1.00 98.44 70 PRO A O 1
ATOM 509 N N . PHE A 1 71 ? 3.006 0.518 0.968 1.00 98.44 71 PHE A N 1
ATOM 510 C CA . PHE A 1 71 ? 4.427 0.420 1.282 1.00 98.44 71 PHE A CA 1
ATOM 511 C C . PHE A 1 71 ? 4.716 -0.882 2.033 1.00 98.44 71 PHE A C 1
ATOM 513 O O . PHE A 1 71 ? 3.819 -1.502 2.595 1.00 98.44 71 PHE A O 1
ATOM 520 N N . ALA A 1 72 ? 5.991 -1.252 2.089 1.00 98.06 72 ALA A N 1
ATOM 521 C CA . ALA A 1 72 ? 6.479 -2.363 2.890 1.00 98.06 72 ALA A CA 1
ATOM 522 C C . ALA A 1 72 ? 7.809 -1.981 3.556 1.00 98.06 72 ALA A C 1
ATOM 524 O O . ALA A 1 72 ? 8.576 -1.169 3.034 1.00 98.06 72 ALA A O 1
ATOM 525 N N . GLY A 1 73 ? 8.074 -2.570 4.717 1.00 97.88 73 GLY A N 1
ATOM 526 C CA . GLY A 1 73 ? 9.367 -2.557 5.395 1.00 97.88 73 GLY A CA 1
ATOM 527 C C . GLY A 1 73 ? 9.689 -3.946 5.934 1.00 97.88 73 GLY A C 1
ATOM 528 O O . GLY A 1 73 ? 8.865 -4.848 5.824 1.00 97.88 73 GLY A O 1
ATOM 529 N N . ALA A 1 74 ? 10.872 -4.130 6.521 1.00 98.56 74 ALA A N 1
ATOM 530 C CA . ALA A 1 74 ? 11.209 -5.387 7.192 1.00 98.56 74 ALA A CA 1
ATOM 531 C C . ALA A 1 74 ? 10.177 -5.737 8.281 1.00 98.56 74 ALA A C 1
ATOM 533 O O . ALA A 1 74 ? 9.547 -4.836 8.848 1.00 98.56 74 ALA A O 1
ATOM 534 N N . TYR A 1 75 ? 10.033 -7.032 8.575 1.00 98.88 75 TYR A N 1
ATOM 535 C CA . TYR A 1 75 ? 9.120 -7.540 9.595 1.00 98.88 75 TYR A CA 1
ATOM 536 C C . TYR A 1 75 ? 9.193 -6.718 10.888 1.00 98.88 75 TYR A C 1
ATOM 538 O O . TYR A 1 75 ? 10.260 -6.486 11.463 1.00 98.88 75 TYR A O 1
ATOM 546 N N . SER A 1 76 ? 8.028 -6.292 11.363 1.00 98.88 76 SER A N 1
ATOM 547 C CA . SER A 1 76 ? 7.867 -5.509 12.575 1.00 98.88 76 SER A CA 1
ATOM 548 C C . SER A 1 76 ? 6.664 -6.008 13.357 1.00 98.88 76 SER A C 1
ATOM 550 O O . SER A 1 76 ? 5.515 -5.727 13.017 1.00 98.88 76 SER A O 1
ATOM 552 N N . HIS A 1 77 ? 6.943 -6.682 14.474 1.00 98.69 77 HIS A N 1
ATOM 553 C CA . HIS A 1 77 ? 5.914 -7.139 15.405 1.00 98.69 77 HIS A CA 1
ATOM 554 C C . HIS A 1 77 ? 4.978 -5.995 15.839 1.00 98.69 77 HIS A C 1
ATOM 556 O O . HIS A 1 77 ? 3.763 -6.165 15.883 1.00 98.69 77 HIS A O 1
ATOM 562 N N . THR A 1 78 ? 5.524 -4.805 16.114 1.00 98.50 78 THR A N 1
ATOM 563 C CA . THR A 1 78 ? 4.730 -3.651 16.559 1.00 98.50 78 THR A CA 1
ATOM 564 C C . THR A 1 78 ? 3.838 -3.092 15.452 1.00 98.50 78 THR A C 1
ATOM 566 O O . THR A 1 78 ? 2.695 -2.737 15.729 1.00 98.50 78 THR A O 1
ATOM 569 N N . LEU A 1 79 ? 4.318 -3.024 14.203 1.00 98.81 79 LEU A N 1
ATOM 570 C CA . LEU A 1 79 ? 3.482 -2.574 13.084 1.00 98.81 79 LEU A CA 1
ATOM 571 C C . LEU A 1 79 ? 2.337 -3.557 12.819 1.00 98.81 79 LEU A C 1
ATOM 573 O O . LEU A 1 79 ? 1.193 -3.132 12.668 1.00 98.81 79 LEU A O 1
ATOM 577 N N . ASN A 1 80 ? 2.640 -4.855 12.831 1.00 98.94 80 ASN A N 1
ATOM 578 C CA . ASN A 1 80 ? 1.655 -5.922 12.680 1.00 98.94 80 ASN A CA 1
ATOM 579 C C . ASN A 1 80 ? 0.580 -5.850 13.775 1.00 98.94 80 ASN A C 1
ATOM 581 O O . ASN A 1 80 ? -0.607 -5.799 13.469 1.00 98.94 80 ASN A O 1
ATOM 585 N N . ALA A 1 81 ? 0.980 -5.709 15.045 1.00 98.75 81 ALA A N 1
ATOM 586 C CA . ALA A 1 81 ? 0.044 -5.531 16.156 1.00 98.75 81 ALA A CA 1
ATOM 587 C C . ALA A 1 81 ? -0.837 -4.274 16.005 1.00 98.75 81 ALA A C 1
ATOM 589 O O . ALA A 1 81 ? -2.023 -4.309 16.335 1.00 98.75 81 ALA A O 1
ATOM 590 N N . GLY A 1 82 ? -0.283 -3.175 15.482 1.00 98.62 82 GLY A N 1
ATOM 591 C CA . GLY A 1 82 ? -1.047 -1.967 15.163 1.00 98.62 82 GLY A CA 1
ATOM 592 C C . GLY A 1 82 ? -2.094 -2.200 14.070 1.00 98.62 82 GLY A C 1
ATOM 593 O O . GLY A 1 82 ? -3.239 -1.780 14.223 1.00 98.62 82 GLY A O 1
ATOM 594 N N . CYS A 1 83 ? -1.732 -2.916 13.001 1.00 98.75 83 CYS A N 1
ATOM 595 C CA . CYS A 1 83 ? -2.657 -3.255 11.916 1.00 98.75 83 CYS A CA 1
ATOM 596 C C . CYS A 1 83 ? -3.764 -4.204 12.391 1.00 98.75 83 CYS A C 1
ATOM 598 O O . CYS A 1 83 ? -4.937 -3.929 12.155 1.00 98.75 83 CYS A O 1
ATOM 600 N N . ARG A 1 84 ? -3.402 -5.241 13.156 1.00 98.69 84 ARG A N 1
ATOM 601 C CA . ARG A 1 84 ? -4.343 -6.150 13.823 1.00 98.69 84 ARG A CA 1
ATOM 602 C C . ARG A 1 84 ? -5.360 -5.392 14.669 1.00 98.69 84 ARG A C 1
ATOM 604 O O . ARG A 1 84 ? -6.563 -5.602 14.590 1.00 98.69 84 ARG A O 1
ATOM 611 N N . ARG A 1 85 ? -4.893 -4.427 15.467 1.00 97.75 85 ARG A N 1
ATOM 612 C CA . ARG A 1 85 ? -5.797 -3.630 16.301 1.00 97.75 85 ARG A CA 1
ATOM 613 C C . ARG A 1 85 ? -6.802 -2.832 15.467 1.00 97.75 85 ARG A C 1
ATOM 615 O O . ARG A 1 85 ? -7.945 -2.704 15.893 1.00 97.75 85 ARG A O 1
ATOM 622 N N . MET A 1 86 ? -6.395 -2.304 14.314 1.00 97.25 86 MET A N 1
ATOM 623 C CA . MET A 1 86 ? -7.299 -1.596 13.402 1.00 97.25 86 MET A CA 1
ATOM 624 C C . MET A 1 86 ? -8.326 -2.542 12.773 1.00 97.25 86 MET A C 1
ATOM 626 O O . MET A 1 86 ? -9.514 -2.225 12.769 1.00 97.25 86 MET A O 1
ATOM 630 N N . ALA A 1 87 ? -7.898 -3.722 12.323 1.00 97.12 87 ALA A N 1
ATOM 631 C CA . ALA A 1 87 ? -8.795 -4.731 11.767 1.00 97.12 87 ALA A CA 1
ATOM 632 C C . ALA A 1 87 ? -9.841 -5.212 12.789 1.00 97.12 87 ALA A C 1
ATOM 634 O O . ALA A 1 87 ? -11.033 -5.258 12.486 1.00 97.12 87 ALA A O 1
ATOM 635 N N . GLN A 1 88 ? -9.444 -5.420 14.046 1.00 95.12 88 GLN A N 1
ATOM 636 C CA . GLN A 1 88 ? -10.362 -5.729 15.154 1.00 95.12 88 GLN A CA 1
ATOM 637 C C . GLN A 1 88 ? -11.373 -4.616 15.471 1.00 95.12 88 GLN A C 1
ATOM 639 O O . GLN A 1 88 ? -12.390 -4.880 16.112 1.00 95.12 88 GLN A O 1
ATOM 644 N N . LEU A 1 89 ? -11.111 -3.375 15.049 1.00 93.31 89 LEU A N 1
ATOM 645 C CA . LEU A 1 89 ? -12.061 -2.260 15.133 1.00 93.31 89 LEU A CA 1
ATOM 646 C C . LEU A 1 89 ? -12.999 -2.192 13.913 1.00 93.31 89 LEU A C 1
ATOM 648 O O . LEU A 1 89 ? -13.771 -1.244 13.794 1.00 93.31 89 LEU A O 1
ATOM 652 N N . GLY A 1 90 ? -12.947 -3.181 13.016 1.00 93.38 90 GLY A N 1
ATOM 653 C CA . GLY A 1 90 ? -13.779 -3.258 11.815 1.00 93.38 90 GLY A CA 1
ATOM 654 C C . GLY A 1 90 ? -13.229 -2.483 10.615 1.00 93.38 90 GLY A C 1
ATOM 655 O O . GLY A 1 90 ? -13.965 -2.248 9.659 1.00 93.38 90 GLY A O 1
ATOM 656 N N . VAL A 1 91 ? -11.960 -2.065 10.654 1.00 96.25 91 VAL A N 1
ATOM 657 C CA . VAL A 1 91 ? -11.299 -1.389 9.528 1.00 96.25 91 VAL A CA 1
ATOM 658 C C . VAL A 1 91 ? -10.759 -2.427 8.553 1.00 96.25 91 VAL A C 1
ATOM 660 O O . VAL A 1 91 ? -10.012 -3.316 8.946 1.00 96.25 91 VAL A O 1
ATOM 663 N N . VAL A 1 92 ? -11.074 -2.291 7.267 1.00 98.19 92 VAL A N 1
ATOM 664 C CA . VAL A 1 92 ? -10.461 -3.129 6.231 1.00 98.19 92 VAL A CA 1
ATOM 665 C C . VAL A 1 92 ? -9.052 -2.609 5.965 1.00 98.19 92 VAL A C 1
ATOM 667 O O . VAL A 1 92 ? -8.872 -1.483 5.500 1.00 98.19 92 VAL A O 1
ATOM 670 N N . MET A 1 93 ? -8.049 -3.418 6.287 1.00 98.69 93 MET A N 1
ATOM 671 C CA . MET A 1 93 ? -6.641 -3.079 6.101 1.00 98.69 93 MET A CA 1
ATOM 672 C C . MET A 1 93 ? -6.126 -3.734 4.819 1.00 98.69 93 MET A C 1
ATOM 674 O O . MET A 1 93 ? -6.235 -4.949 4.676 1.00 98.69 93 MET A O 1
ATOM 678 N N . ILE A 1 94 ? -5.542 -2.948 3.914 1.00 98.94 94 ILE A N 1
ATOM 679 C CA . ILE A 1 94 ? -4.987 -3.431 2.641 1.00 98.94 94 ILE A CA 1
ATOM 680 C C . ILE A 1 94 ? -3.534 -2.981 2.534 1.00 98.94 94 ILE A C 1
ATOM 682 O O . ILE A 1 94 ? -3.218 -1.819 2.794 1.00 98.94 94 ILE A O 1
ATOM 686 N N . ALA A 1 95 ? -2.637 -3.884 2.153 1.00 98.94 95 ALA A N 1
ATOM 687 C CA . ALA A 1 95 ? -1.212 -3.618 2.074 1.00 98.94 95 ALA A CA 1
ATOM 688 C C . ALA A 1 95 ? -0.560 -4.149 0.802 1.00 98.94 95 ALA A C 1
ATOM 690 O O . ALA A 1 95 ? -0.936 -5.171 0.233 1.00 98.94 95 ALA A O 1
ATOM 691 N N . ALA A 1 96 ? 0.502 -3.461 0.403 1.00 98.88 96 ALA A N 1
ATOM 692 C CA . ALA A 1 96 ? 1.410 -3.925 -0.630 1.00 98.88 96 ALA A CA 1
ATOM 693 C C . ALA A 1 96 ? 2.253 -5.110 -0.120 1.00 98.88 96 ALA A C 1
ATOM 695 O O . ALA A 1 96 ? 2.888 -4.998 0.928 1.00 98.88 96 ALA A O 1
ATOM 696 N N . ALA A 1 97 ? 2.344 -6.201 -0.890 1.00 98.94 97 ALA A N 1
ATOM 697 C CA . ALA A 1 97 ? 3.176 -7.357 -0.527 1.00 98.94 97 ALA A CA 1
ATOM 698 C C . ALA A 1 97 ? 4.683 -7.035 -0.452 1.00 98.94 97 ALA A C 1
ATOM 700 O O . ALA A 1 97 ? 5.416 -7.648 0.324 1.00 98.94 97 ALA A O 1
ATOM 701 N N . GLY A 1 98 ? 5.146 -6.069 -1.253 1.00 98.69 98 GLY A N 1
ATOM 702 C CA . GLY A 1 98 ? 6.544 -5.653 -1.357 1.00 98.69 98 GLY A CA 1
ATOM 703 C C . GLY A 1 98 ? 7.133 -5.937 -2.740 1.00 98.69 98 GLY A C 1
ATOM 704 O O . GLY A 1 98 ? 6.670 -6.816 -3.460 1.00 98.69 98 GLY A O 1
ATOM 705 N N . ASN A 1 99 ? 8.170 -5.182 -3.107 1.00 98.69 99 ASN A N 1
ATOM 706 C CA . ASN A 1 99 ? 8.795 -5.221 -4.437 1.00 98.69 99 ASN A CA 1
ATOM 707 C C . ASN A 1 99 ? 10.195 -5.862 -4.388 1.00 98.69 99 ASN A C 1
ATOM 709 O O . ASN A 1 99 ? 11.125 -5.371 -5.033 1.00 98.69 99 ASN A O 1
ATOM 713 N N . TYR A 1 100 ? 10.377 -6.892 -3.558 1.00 98.50 100 TYR A N 1
ATOM 714 C CA . TYR A 1 100 ? 11.695 -7.454 -3.251 1.00 98.50 100 TYR A CA 1
ATOM 715 C C . TYR A 1 100 ? 11.955 -8.814 -3.900 1.00 98.50 100 TYR A C 1
ATOM 717 O O . TYR A 1 100 ? 13.079 -9.302 -3.819 1.00 98.50 100 TYR A O 1
ATOM 725 N N . LYS A 1 101 ? 10.957 -9.395 -4.584 1.00 98.50 101 LYS A N 1
ATOM 726 C CA . LYS A 1 101 ? 10.999 -10.766 -5.114 1.00 98.50 101 LYS A CA 1
ATOM 727 C C . LYS A 1 101 ? 11.367 -11.782 -4.022 1.00 98.50 101 LYS A C 1
ATOM 729 O O . LYS A 1 101 ? 12.214 -12.648 -4.232 1.00 98.50 101 LYS A O 1
ATOM 734 N N . ASP A 1 102 ? 10.736 -11.641 -2.861 1.00 98.81 102 ASP A N 1
ATOM 735 C CA . ASP A 1 102 ? 11.011 -12.432 -1.659 1.00 98.81 102 ASP A CA 1
ATOM 736 C C . ASP A 1 102 ? 9.704 -12.860 -0.955 1.00 98.81 102 ASP A C 1
ATOM 738 O O . ASP A 1 102 ? 8.605 -12.464 -1.360 1.00 98.81 102 ASP A O 1
ATOM 742 N N . ASP A 1 103 ? 9.813 -13.672 0.098 1.00 98.88 103 ASP A N 1
ATOM 743 C CA . ASP A 1 103 ? 8.683 -14.087 0.932 1.00 98.88 103 ASP A CA 1
ATOM 744 C C . ASP A 1 103 ? 8.080 -12.878 1.672 1.00 98.88 103 ASP A C 1
ATOM 746 O O . ASP A 1 103 ? 8.710 -12.269 2.541 1.00 98.88 103 ASP A O 1
ATOM 750 N N . ALA A 1 104 ? 6.824 -12.544 1.357 1.00 98.94 104 ALA A N 1
ATOM 751 C CA . ALA A 1 104 ? 6.071 -11.449 1.967 1.00 98.94 104 ALA A CA 1
ATOM 752 C C . ALA A 1 104 ? 5.978 -11.570 3.497 1.00 98.94 104 ALA A C 1
ATOM 754 O O . ALA A 1 104 ? 5.876 -10.556 4.191 1.00 98.94 104 ALA A O 1
ATOM 755 N N . CYS A 1 105 ? 6.090 -12.784 4.047 1.00 98.88 105 CYS A N 1
ATOM 756 C CA . CYS A 1 105 ? 6.094 -13.008 5.488 1.00 98.88 105 CYS A CA 1
ATOM 757 C C . CYS A 1 105 ? 7.292 -12.363 6.213 1.00 98.88 105 CYS A C 1
ATOM 759 O O . CYS A 1 105 ? 7.251 -12.204 7.434 1.00 98.88 105 CYS A O 1
ATOM 761 N N . LEU A 1 106 ? 8.344 -11.964 5.488 1.00 98.88 106 LEU A N 1
ATOM 762 C CA . LEU A 1 106 ? 9.508 -11.253 6.028 1.00 98.88 106 LEU A CA 1
ATOM 763 C C . LEU A 1 106 ? 9.310 -9.730 6.102 1.00 98.88 106 LEU A C 1
ATOM 765 O O . LEU A 1 106 ? 10.209 -9.010 6.551 1.00 98.88 106 LEU A O 1
ATOM 769 N N . TYR A 1 107 ? 8.141 -9.230 5.692 1.00 98.94 107 TYR A N 1
ATOM 770 C CA . TYR A 1 107 ? 7.848 -7.806 5.565 1.00 98.94 107 TYR A CA 1
ATOM 771 C C . TYR A 1 107 ? 6.601 -7.407 6.348 1.00 98.94 107 TYR A C 1
ATOM 773 O O . TYR A 1 107 ? 5.694 -8.199 6.573 1.00 98.94 107 TYR A O 1
ATOM 781 N N . SER A 1 108 ? 6.533 -6.148 6.761 1.00 98.88 108 SER A N 1
ATOM 782 C CA . SER A 1 108 ? 5.363 -5.559 7.410 1.00 98.88 108 SER A CA 1
ATOM 783 C C . SER A 1 108 ? 4.910 -4.315 6.646 1.00 98.88 108 SER A C 1
ATOM 785 O O . SER A 1 108 ? 5.758 -3.551 6.172 1.00 98.88 108 SER A O 1
ATOM 787 N N . PRO A 1 109 ? 3.594 -4.073 6.536 1.00 98.69 109 PRO A N 1
ATOM 788 C CA . PRO A 1 109 ? 2.493 -4.824 7.164 1.00 98.69 109 PRO A CA 1
ATOM 789 C C . PRO A 1 109 ? 2.093 -6.136 6.451 1.00 98.69 109 PRO A C 1
ATOM 791 O O . PRO A 1 109 ? 1.233 -6.838 6.961 1.00 98.69 109 PRO A O 1
ATOM 794 N N . ALA A 1 110 ? 2.750 -6.498 5.341 1.00 98.88 110 ALA A N 1
ATOM 795 C CA . ALA A 1 110 ? 2.447 -7.673 4.507 1.00 98.88 110 ALA A CA 1
ATOM 796 C C . ALA A 1 110 ? 2.373 -9.038 5.234 1.00 98.88 110 ALA A C 1
ATOM 798 O O . ALA A 1 110 ? 1.787 -9.982 4.727 1.00 98.88 110 ALA A O 1
ATOM 799 N N . SER A 1 111 ? 2.993 -9.182 6.405 1.00 98.88 111 SER A N 1
ATOM 800 C CA . SER A 1 111 ? 2.987 -10.428 7.186 1.00 98.88 111 SER A CA 1
ATOM 801 C C . SER A 1 111 ? 1.867 -10.527 8.224 1.00 98.88 111 SER A C 1
ATOM 803 O O . SER A 1 111 ? 1.782 -11.551 8.904 1.00 98.88 111 SER A O 1
ATOM 805 N N . GLU A 1 112 ? 1.052 -9.485 8.416 1.00 98.81 112 GLU A N 1
ATOM 806 C CA . GLU A 1 112 ? -0.038 -9.506 9.396 1.00 98.81 112 GLU A CA 1
ATOM 807 C C . GLU A 1 112 ? -1.283 -10.206 8.820 1.00 98.81 112 GLU A C 1
ATOM 809 O O . GLU A 1 112 ? -1.864 -9.683 7.876 1.00 98.81 112 GLU A O 1
ATOM 814 N N . PRO A 1 113 ? -1.754 -11.329 9.402 1.00 98.75 113 PRO A N 1
ATOM 815 C CA . PRO A 1 113 ? -2.858 -12.112 8.831 1.00 98.75 113 PRO A CA 1
ATOM 816 C C . PRO A 1 113 ? -4.217 -11.406 8.750 1.00 98.75 113 PRO A C 1
ATOM 818 O O . PRO A 1 113 ? -5.085 -11.850 8.009 1.00 98.75 113 PRO A O 1
ATOM 821 N N . GLU A 1 114 ? -4.442 -10.349 9.535 1.00 98.62 114 GLU A N 1
ATOM 822 C CA . GLU A 1 114 ? -5.673 -9.546 9.458 1.00 98.62 114 GLU A CA 1
ATOM 823 C C . GLU A 1 114 ? -5.598 -8.428 8.390 1.00 98.62 114 GLU A C 1
ATOM 825 O O . GLU A 1 114 ? -6.530 -7.632 8.260 1.00 98.62 114 GLU A O 1
ATOM 830 N N . VAL A 1 115 ? -4.498 -8.340 7.629 1.00 98.88 115 VAL A N 1
ATOM 831 C CA . VAL A 1 115 ? -4.290 -7.368 6.545 1.00 98.88 115 VAL A CA 1
ATOM 832 C C . VAL A 1 115 ? -4.343 -8.077 5.198 1.00 98.88 115 VAL A C 1
ATOM 834 O O . VAL A 1 115 ? -3.568 -8.996 4.961 1.00 98.88 115 VAL A O 1
ATOM 837 N N . ILE A 1 116 ? -5.183 -7.580 4.288 1.00 98.94 116 ILE A N 1
ATOM 838 C CA . ILE A 1 116 ? -5.246 -8.062 2.906 1.00 98.94 116 ILE A CA 1
ATOM 839 C C . ILE A 1 116 ? -3.965 -7.639 2.186 1.00 98.94 116 ILE A C 1
ATOM 841 O O . ILE A 1 116 ? -3.757 -6.461 1.886 1.00 98.94 116 ILE A O 1
ATOM 845 N N . THR A 1 117 ? -3.098 -8.599 1.912 1.00 98.94 117 THR A N 1
ATOM 846 C CA . THR A 1 117 ? -1.776 -8.386 1.335 1.00 98.94 117 THR A CA 1
ATOM 847 C C . THR A 1 117 ? -1.775 -8.733 -0.146 1.00 98.94 117 THR A C 1
ATOM 849 O O . THR A 1 117 ? -2.070 -9.861 -0.542 1.00 98.94 117 THR A O 1
ATOM 852 N N . VAL A 1 118 ? -1.410 -7.754 -0.977 1.00 98.94 118 VAL A N 1
ATOM 853 C CA . VAL A 1 118 ? -1.629 -7.812 -2.425 1.00 98.94 118 VAL A CA 1
ATOM 854 C C . VAL A 1 118 ? -0.307 -7.822 -3.193 1.00 98.94 118 VAL A C 1
ATOM 856 O O . VAL A 1 118 ? 0.495 -6.883 -3.109 1.00 98.94 118 VAL A O 1
ATOM 859 N N . GLY A 1 119 ? -0.084 -8.893 -3.956 1.00 98.88 119 GLY A N 1
ATOM 860 C CA . GLY A 1 119 ? 1.001 -9.012 -4.930 1.00 98.88 119 GLY A CA 1
ATOM 861 C C . GLY A 1 119 ? 0.644 -8.390 -6.285 1.00 98.88 119 GLY A C 1
ATOM 862 O O . GLY A 1 119 ? -0.521 -8.137 -6.581 1.00 98.88 119 GLY A O 1
ATOM 863 N N . ALA A 1 120 ? 1.642 -8.142 -7.133 1.00 98.88 120 ALA A N 1
ATOM 864 C CA . ALA A 1 120 ? 1.457 -7.507 -8.440 1.00 98.88 120 ALA A CA 1
ATOM 865 C C . ALA A 1 120 ? 1.571 -8.507 -9.596 1.00 98.88 120 ALA A C 1
ATOM 867 O O . ALA A 1 120 ? 2.505 -9.307 -9.638 1.00 98.88 120 ALA A O 1
ATOM 868 N N . THR A 1 121 ? 0.663 -8.402 -10.563 1.00 98.81 121 THR A N 1
ATOM 869 C CA . THR A 1 121 ? 0.718 -9.097 -11.861 1.00 98.81 121 THR A CA 1
ATOM 870 C C . THR A 1 121 ? 0.779 -8.099 -13.013 1.00 98.81 121 THR A C 1
ATOM 872 O O . THR A 1 121 ? 0.396 -6.936 -12.854 1.00 98.81 121 THR A O 1
ATOM 875 N N . ASN A 1 122 ? 1.299 -8.543 -14.155 1.00 98.31 122 ASN A N 1
ATOM 876 C CA . ASN A 1 122 ? 1.287 -7.794 -15.409 1.00 98.31 122 ASN A CA 1
ATOM 877 C C . ASN A 1 122 ? 0.094 -8.197 -16.299 1.00 98.31 122 ASN A C 1
ATOM 879 O O . ASN A 1 122 ? -0.738 -9.019 -15.916 1.00 98.31 122 ASN A O 1
ATOM 883 N N . SER A 1 123 ? 0.005 -7.615 -17.497 1.00 97.56 123 SER A N 1
ATOM 884 C CA . SER A 1 123 ? -1.075 -7.867 -18.466 1.00 97.56 123 SER A CA 1
ATOM 885 C C . SER A 1 123 ? -1.109 -9.292 -19.037 1.00 97.56 123 SER A C 1
ATOM 887 O O . SER A 1 123 ? -2.112 -9.679 -19.631 1.00 97.56 123 SER A O 1
ATOM 889 N N . GLU A 1 124 ? -0.045 -10.073 -18.846 1.00 98.06 124 GLU A N 1
ATOM 890 C CA . GLU A 1 124 ? 0.058 -11.486 -19.235 1.00 98.06 124 GLU A CA 1
ATOM 891 C C . GLU A 1 124 ? -0.231 -12.431 -18.051 1.00 98.06 124 GLU A C 1
ATOM 893 O O . GLU A 1 124 ? 0.116 -13.615 -18.089 1.00 98.06 124 GLU A O 1
ATOM 898 N N . GLU A 1 125 ? -0.813 -11.899 -16.969 1.00 96.38 125 GLU A N 1
ATOM 899 C CA . GLU A 1 125 ? -1.095 -12.606 -15.711 1.00 96.38 125 GLU A CA 1
ATOM 900 C C . GLU A 1 125 ? 0.159 -13.214 -15.053 1.00 96.38 125 GLU A C 1
ATOM 902 O O . GLU A 1 125 ? 0.076 -14.119 -14.222 1.00 96.38 125 GLU A O 1
ATOM 907 N N . GLN A 1 126 ? 1.346 -12.703 -15.392 1.00 98.44 126 GLN A N 1
ATOM 908 C CA . GLN A 1 126 ? 2.603 -13.117 -14.777 1.00 98.44 126 GLN A CA 1
ATOM 909 C C . GLN A 1 126 ? 2.925 -12.239 -13.563 1.00 98.44 126 GLN A C 1
ATOM 911 O O . GLN A 1 126 ? 2.574 -11.055 -13.553 1.00 98.44 126 GLN A O 1
ATOM 916 N N . PRO A 1 127 ? 3.636 -12.763 -12.545 1.00 98.12 127 PRO A N 1
ATOM 917 C CA . PRO A 1 127 ? 4.158 -11.944 -11.455 1.00 98.12 127 PRO A CA 1
ATOM 918 C C . PRO A 1 127 ? 4.970 -10.755 -11.991 1.00 98.12 127 PRO A C 1
ATOM 920 O O . PRO A 1 127 ? 5.905 -10.933 -12.774 1.00 98.12 127 PRO A O 1
ATOM 923 N N . ALA A 1 128 ? 4.624 -9.539 -11.564 1.00 96.94 128 ALA A N 1
ATOM 924 C CA . ALA A 1 128 ? 5.203 -8.314 -12.108 1.00 96.94 128 ALA A CA 1
ATOM 925 C C . ALA A 1 128 ? 6.715 -8.224 -11.837 1.00 96.94 128 ALA A C 1
ATOM 927 O O . ALA A 1 128 ? 7.174 -8.411 -10.702 1.00 96.94 128 ALA A O 1
ATOM 928 N N . SER A 1 129 ? 7.477 -7.876 -12.877 1.00 94.94 129 SER A N 1
ATOM 929 C CA . SER A 1 129 ? 8.901 -7.544 -12.771 1.00 94.94 129 SER A CA 1
ATOM 930 C C . SER A 1 129 ? 9.044 -6.058 -12.460 1.00 94.94 129 SER A C 1
ATOM 932 O O . SER A 1 129 ? 8.585 -5.210 -13.215 1.00 94.94 129 SER A O 1
ATOM 934 N N . ILE A 1 130 ? 9.662 -5.723 -11.329 1.00 92.88 130 ILE A N 1
ATOM 935 C CA . ILE A 1 130 ? 9.739 -4.342 -10.838 1.00 92.88 130 ILE A CA 1
ATOM 936 C C . ILE A 1 130 ? 11.211 -3.971 -10.733 1.00 92.88 130 ILE A C 1
ATOM 938 O O . ILE A 1 130 ? 11.904 -4.359 -9.788 1.00 92.88 130 ILE A O 1
ATOM 942 N N . SER A 1 131 ? 11.694 -3.218 -11.726 1.00 90.31 131 SER A N 1
ATOM 943 C CA . SER A 1 131 ? 13.129 -2.992 -11.929 1.00 90.31 131 SER A CA 1
ATOM 944 C C . SER A 1 131 ? 13.871 -4.338 -12.031 1.00 90.31 131 SER A C 1
ATOM 946 O O . SER A 1 131 ? 13.455 -5.210 -12.787 1.00 90.31 131 SER A O 1
ATOM 948 N N . THR A 1 132 ? 14.954 -4.538 -11.280 1.00 93.00 132 THR A N 1
ATOM 949 C CA . THR A 1 132 ? 15.712 -5.800 -11.231 1.00 93.00 132 THR A CA 1
ATOM 950 C C . THR A 1 132 ? 15.112 -6.856 -10.293 1.00 93.00 132 THR A C 1
ATOM 952 O O . THR A 1 132 ? 15.641 -7.966 -10.217 1.00 93.00 132 THR A O 1
ATOM 955 N N . LEU A 1 133 ? 14.042 -6.523 -9.562 1.00 96.75 133 LEU A N 1
ATOM 956 C CA . LEU A 1 133 ? 13.335 -7.409 -8.633 1.00 96.75 133 LEU A CA 1
ATOM 957 C C . LEU A 1 133 ? 11.924 -7.699 -9.171 1.00 96.75 133 LEU A C 1
ATOM 959 O O . LEU A 1 133 ? 11.727 -7.892 -10.368 1.00 96.75 133 LEU A O 1
ATOM 963 N N . GLY A 1 134 ? 10.933 -7.783 -8.292 1.00 97.75 134 GLY A N 1
ATOM 964 C CA . GLY A 1 134 ? 9.565 -8.129 -8.644 1.00 97.75 134 GLY A CA 1
ATOM 965 C C . GLY A 1 134 ? 8.672 -8.169 -7.420 1.00 97.75 134 GLY A C 1
ATOM 966 O O . GLY A 1 134 ? 9.103 -7.855 -6.308 1.00 97.75 134 GLY A O 1
ATOM 967 N N . THR A 1 135 ? 7.422 -8.553 -7.635 1.00 98.75 135 THR A N 1
ATOM 968 C CA . THR A 1 135 ? 6.469 -8.751 -6.543 1.00 98.75 135 THR A CA 1
ATOM 969 C C . THR A 1 135 ? 6.991 -9.775 -5.536 1.00 98.75 135 THR A C 1
ATOM 971 O O . THR A 1 135 ? 7.569 -10.799 -5.906 1.00 98.75 135 THR A O 1
ATOM 974 N N . ASN A 1 136 ? 6.757 -9.513 -4.256 1.00 98.88 136 ASN A N 1
ATOM 975 C CA . ASN A 1 136 ? 6.849 -10.533 -3.224 1.00 98.88 136 ASN A CA 1
ATOM 976 C C . ASN A 1 136 ? 5.775 -11.611 -3.428 1.00 98.88 136 ASN A C 1
ATOM 978 O O . ASN A 1 136 ? 4.789 -11.407 -4.146 1.00 98.88 136 ASN A O 1
ATOM 982 N N . PHE A 1 137 ? 5.994 -12.759 -2.793 1.00 98.81 137 PHE A N 1
ATOM 983 C CA . PHE A 1 137 ? 5.184 -13.971 -2.919 1.00 98.81 137 PHE A CA 1
ATOM 984 C C . PHE A 1 137 ? 5.091 -14.710 -1.575 1.00 98.81 137 PHE A C 1
ATOM 986 O O . PHE A 1 137 ? 5.593 -14.239 -0.559 1.00 98.81 137 PHE A O 1
ATOM 993 N N . GLY A 1 138 ? 4.468 -15.888 -1.568 1.00 98.75 138 GLY A N 1
ATOM 994 C CA . GLY A 1 138 ? 4.408 -16.765 -0.399 1.00 98.75 138 GLY A CA 1
ATOM 995 C C . GLY A 1 138 ? 3.075 -16.695 0.340 1.00 98.75 138 GLY A C 1
ATOM 996 O O . GLY A 1 138 ? 2.141 -16.017 -0.075 1.00 98.75 138 GLY A O 1
ATOM 997 N N . ARG A 1 139 ? 2.986 -17.436 1.447 1.00 98.81 139 ARG A N 1
ATOM 998 C CA . ARG A 1 139 ? 1.725 -17.694 2.170 1.00 98.81 139 ARG A CA 1
ATOM 999 C C . ARG A 1 139 ? 1.089 -16.464 2.828 1.00 98.81 139 ARG A C 1
ATOM 1001 O O . ARG A 1 139 ? -0.028 -16.575 3.310 1.00 98.81 139 ARG A O 1
ATOM 1008 N N . CYS A 1 140 ? 1.830 -15.362 2.947 1.00 98.88 140 CYS A N 1
ATOM 1009 C CA . CYS A 1 140 ? 1.315 -14.106 3.493 1.00 98.88 140 CYS A CA 1
ATOM 1010 C C . CYS A 1 140 ? 0.728 -13.190 2.410 1.00 98.88 140 CYS A C 1
ATOM 1012 O O . CYS A 1 140 ? 0.254 -12.118 2.742 1.00 98.88 140 CYS A O 1
ATOM 1014 N N . VAL A 1 141 ? 0.770 -13.576 1.129 1.00 98.94 141 VAL A N 1
ATOM 1015 C CA . VAL A 1 141 ? 0.042 -12.879 0.061 1.00 98.94 141 VAL A CA 1
ATOM 1016 C C . VAL A 1 141 ? -1.343 -13.507 -0.068 1.00 98.94 141 VAL A C 1
ATOM 1018 O O . VAL A 1 141 ? -1.442 -14.704 -0.333 1.00 98.94 141 VAL A O 1
ATOM 1021 N N . ASP A 1 142 ? -2.396 -12.708 0.092 1.00 98.94 142 ASP A N 1
ATOM 1022 C CA . ASP A 1 142 ? -3.785 -13.171 -0.018 1.00 98.94 142 ASP A CA 1
ATOM 1023 C C . ASP A 1 142 ? -4.222 -13.309 -1.477 1.00 98.94 142 ASP A C 1
ATOM 1025 O O . ASP A 1 142 ? -4.882 -14.277 -1.856 1.00 98.94 142 ASP A O 1
ATOM 1029 N N . LEU A 1 143 ? -3.846 -12.334 -2.309 1.00 98.88 143 LEU A N 1
ATOM 1030 C CA . LEU A 1 143 ? -4.161 -12.311 -3.733 1.00 98.88 143 LEU A CA 1
ATOM 1031 C C . LEU A 1 143 ? -3.170 -11.461 -4.532 1.00 98.88 143 LEU A C 1
ATOM 1033 O O . LEU A 1 143 ? -2.354 -10.718 -3.986 1.00 98.88 143 LEU A O 1
ATOM 1037 N N . PHE A 1 144 ? -3.276 -11.556 -5.854 1.00 98.88 144 PHE A N 1
ATOM 1038 C CA . PHE A 1 144 ? -2.574 -10.691 -6.793 1.00 98.88 144 PHE A CA 1
ATOM 1039 C C . PHE A 1 144 ? -3.570 -9.797 -7.535 1.00 98.88 144 PHE A C 1
ATOM 1041 O O . PHE A 1 144 ? -4.715 -10.187 -7.756 1.00 98.88 144 PHE A O 1
ATOM 1048 N N . ALA A 1 145 ? -3.120 -8.610 -7.936 1.00 98.88 145 ALA A N 1
ATOM 1049 C CA . ALA A 1 145 ? -3.885 -7.657 -8.737 1.00 98.88 145 ALA A CA 1
ATOM 1050 C C . ALA A 1 145 ? -2.972 -6.960 -9.771 1.00 98.88 145 ALA A C 1
ATOM 1052 O O . ALA A 1 145 ? -1.743 -7.096 -9.678 1.00 98.88 145 ALA A O 1
ATOM 1053 N N . PRO A 1 146 ? -3.523 -6.221 -10.755 1.00 98.62 146 PRO A N 1
ATOM 1054 C CA . PRO A 1 146 ? -2.723 -5.482 -11.727 1.00 98.62 146 PRO A CA 1
ATOM 1055 C C . PRO A 1 146 ? -1.767 -4.497 -11.046 1.00 98.62 146 PRO A C 1
ATOM 1057 O O . PRO A 1 146 ? -2.178 -3.616 -10.292 1.00 98.62 146 PRO A O 1
ATOM 1060 N N . GLY A 1 147 ? -0.469 -4.642 -11.304 1.00 98.31 147 GLY A N 1
ATOM 1061 C CA . GLY A 1 147 ? 0.564 -3.810 -10.688 1.00 98.31 147 GLY A CA 1
ATOM 1062 C C . GLY A 1 147 ? 1.752 -3.511 -11.593 1.00 98.31 147 GLY A C 1
ATOM 1063 O O . GLY A 1 147 ? 2.780 -3.077 -11.081 1.00 98.31 147 GLY A O 1
ATOM 1064 N N . ASP A 1 148 ? 1.631 -3.736 -12.900 1.00 98.25 148 ASP A N 1
ATOM 1065 C CA . ASP A 1 148 ? 2.643 -3.402 -13.905 1.00 98.25 148 ASP A CA 1
ATOM 1066 C C . ASP A 1 148 ? 2.038 -2.504 -14.990 1.00 98.25 148 ASP A C 1
ATOM 1068 O O . ASP A 1 148 ? 0.911 -2.751 -15.417 1.00 98.25 148 ASP A O 1
ATOM 1072 N N . ASP A 1 149 ? 2.754 -1.449 -15.388 1.00 97.44 149 ASP A N 1
ATOM 1073 C CA . ASP A 1 149 ? 2.307 -0.440 -16.362 1.00 97.44 149 ASP A CA 1
ATOM 1074 C C . ASP A 1 149 ? 0.904 0.140 -16.082 1.00 97.44 149 ASP A C 1
ATOM 1076 O O . ASP A 1 149 ? 0.086 0.386 -16.971 1.00 97.44 149 ASP A O 1
ATOM 1080 N N . ILE A 1 150 ? 0.632 0.433 -14.809 1.00 98.44 150 ILE A N 1
ATOM 1081 C CA . ILE A 1 150 ? -0.649 0.986 -14.368 1.00 98.44 150 ILE A CA 1
ATOM 1082 C C . ILE A 1 150 ? -0.698 2.490 -14.636 1.00 98.44 150 ILE A C 1
ATOM 1084 O O . ILE A 1 150 ? 0.073 3.274 -14.068 1.00 98.44 150 ILE A O 1
ATOM 1088 N N . ILE A 1 151 ? -1.646 2.901 -15.476 1.00 98.31 151 ILE A N 1
ATOM 1089 C CA . ILE A 1 151 ? -1.936 4.307 -15.756 1.00 98.31 151 ILE A CA 1
ATOM 1090 C C . ILE A 1 151 ? -2.625 4.951 -14.553 1.00 98.31 151 ILE A C 1
ATOM 1092 O O . ILE A 1 151 ? -3.594 4.434 -14.011 1.00 98.31 151 ILE A O 1
ATOM 1096 N N . GLY A 1 152 ? -2.136 6.123 -14.160 1.00 97.94 152 GLY A N 1
ATOM 1097 C CA . GLY A 1 152 ? -2.709 6.916 -13.080 1.00 97.94 152 GLY A CA 1
ATOM 1098 C C . GLY A 1 152 ? -2.287 8.376 -13.177 1.00 97.94 152 GLY A C 1
ATOM 1099 O O . GLY A 1 152 ? -1.508 8.761 -14.052 1.00 97.94 152 GLY A O 1
ATOM 1100 N N . ALA A 1 153 ? -2.807 9.202 -12.272 1.00 98.12 153 ALA A N 1
ATOM 1101 C CA . ALA A 1 153 ? -2.509 10.629 -12.245 1.00 98.12 153 ALA A CA 1
ATOM 1102 C C . ALA A 1 153 ? -1.003 10.887 -12.049 1.00 98.12 153 ALA A C 1
ATOM 1104 O O . ALA A 1 153 ? -0.361 10.297 -11.177 1.00 98.12 153 ALA A O 1
ATOM 1105 N N . SER A 1 154 ? -0.440 11.803 -12.837 1.00 97.88 154 SER A N 1
ATOM 1106 C CA . SER A 1 154 ? 0.910 12.323 -12.627 1.00 97.88 154 SER A CA 1
ATOM 1107 C C . SER A 1 154 ? 0.858 13.625 -11.835 1.00 97.88 154 SER A C 1
ATOM 1109 O O . SER A 1 154 ? 0.050 14.508 -12.111 1.00 97.88 154 SER A O 1
ATOM 1111 N N . SER A 1 155 ? 1.780 13.786 -10.886 1.00 96.56 155 SER A N 1
ATOM 1112 C CA . SER A 1 155 ? 1.961 15.041 -10.148 1.00 96.56 155 SER A CA 1
ATOM 1113 C C . SER A 1 155 ? 2.574 16.173 -10.990 1.00 96.56 155 SER A C 1
ATOM 1115 O O . SER A 1 155 ? 2.737 17.281 -10.481 1.00 96.56 155 SER A O 1
ATOM 1117 N N . ASP A 1 156 ? 2.947 15.908 -12.246 1.00 95.50 156 ASP A N 1
ATOM 1118 C CA . ASP A 1 156 ? 3.599 16.891 -13.123 1.00 95.50 156 ASP A CA 1
ATOM 1119 C C . ASP A 1 156 ? 2.637 17.995 -13.588 1.00 95.50 156 ASP A C 1
ATOM 1121 O O . ASP A 1 156 ? 3.043 19.149 -13.738 1.00 95.50 156 ASP A O 1
ATOM 1125 N N . CYS A 1 157 ? 1.353 17.671 -13.785 1.00 95.50 157 CYS A N 1
ATOM 1126 C CA . CYS A 1 157 ? 0.303 18.645 -14.077 1.00 95.50 157 CYS A CA 1
ATOM 1127 C C . CYS A 1 157 ? -1.090 18.111 -13.709 1.00 95.50 157 CYS A C 1
ATOM 1129 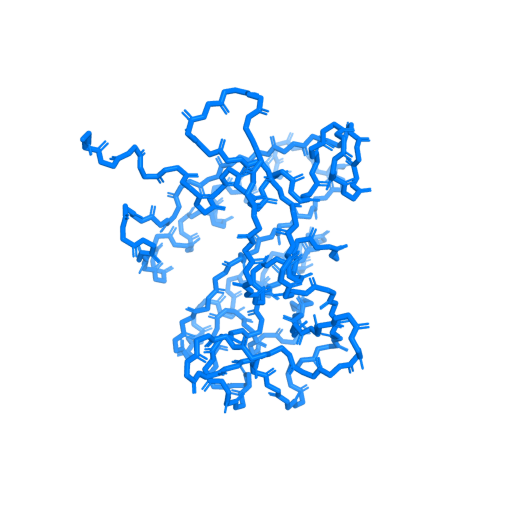O O . CYS A 1 157 ? -1.289 16.908 -13.580 1.00 95.50 157 CYS A O 1
ATOM 1131 N N . SER A 1 158 ? -2.084 18.996 -13.580 1.00 95.69 158 SER A N 1
ATOM 1132 C CA . SER A 1 158 ? -3.434 18.648 -13.101 1.00 95.69 158 SER A CA 1
ATOM 1133 C C . SER A 1 158 ? -4.243 17.717 -14.014 1.00 95.69 158 SER A C 1
ATOM 1135 O O . SER A 1 158 ? -5.271 17.205 -13.585 1.00 95.69 158 SER A O 1
ATOM 1137 N N . SER A 1 159 ? -3.817 17.523 -15.262 1.00 96.25 159 SER A N 1
ATOM 1138 C CA . SER A 1 159 ? -4.445 16.621 -16.240 1.00 96.25 159 SER A CA 1
ATOM 1139 C C . SER A 1 159 ? -3.462 15.589 -16.800 1.00 96.25 159 SER A C 1
ATOM 1141 O O . SER A 1 159 ? -3.737 14.968 -17.824 1.00 96.25 159 SER A O 1
ATOM 1143 N N . CYS A 1 160 ? -2.281 15.461 -16.192 1.00 97.75 160 CYS A N 1
ATOM 1144 C CA . CYS A 1 160 ? -1.234 14.571 -16.672 1.00 97.75 160 CYS A CA 1
ATOM 1145 C C . CYS A 1 160 ? -1.453 13.155 -16.139 1.00 97.75 160 CYS A C 1
ATOM 1147 O O . CYS A 1 160 ? -1.852 12.965 -14.990 1.00 97.75 160 CYS A O 1
ATOM 1149 N N . PHE A 1 161 ? -1.097 12.167 -16.955 1.00 98.31 161 PHE A N 1
ATOM 1150 C CA . PHE A 1 161 ? -1.088 10.755 -16.588 1.00 98.31 161 PHE A CA 1
ATOM 1151 C C . PHE A 1 161 ? 0.315 10.178 -16.757 1.00 98.31 161 PHE A C 1
ATOM 1153 O O . PHE A 1 161 ? 1.118 10.690 -17.536 1.00 98.31 161 PHE A O 1
ATOM 1160 N N . THR A 1 162 ? 0.616 9.122 -16.011 1.00 97.94 162 THR A N 1
ATOM 1161 C CA . THR A 1 162 ? 1.859 8.361 -16.151 1.00 97.94 162 THR A CA 1
ATOM 1162 C C . THR A 1 162 ? 1.629 6.890 -15.808 1.00 97.94 162 THR A C 1
ATOM 1164 O O . THR A 1 162 ? 0.735 6.571 -15.017 1.00 97.94 162 THR A O 1
ATOM 1167 N N . ALA A 1 163 ? 2.417 6.002 -16.414 1.00 97.88 163 ALA A N 1
ATOM 1168 C CA . ALA A 1 163 ? 2.428 4.574 -16.112 1.00 97.88 163 ALA A CA 1
ATOM 1169 C C . ALA A 1 163 ? 3.443 4.284 -15.001 1.00 97.88 163 ALA A C 1
ATOM 1171 O O . ALA A 1 163 ? 4.546 4.840 -14.999 1.00 97.88 163 ALA A O 1
ATOM 1172 N N . ARG A 1 164 ? 3.078 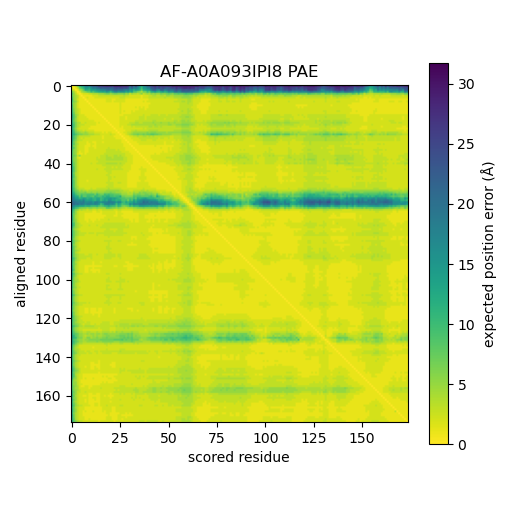3.433 -14.039 1.00 97.50 164 ARG A N 1
ATOM 1173 C CA . ARG A 1 164 ? 3.986 2.977 -12.977 1.00 97.50 164 ARG A CA 1
ATOM 1174 C C . ARG A 1 164 ? 3.731 1.513 -12.637 1.00 97.50 164 ARG A C 1
ATOM 1176 O O . ARG A 1 164 ? 2.627 1.016 -12.834 1.00 97.50 164 ARG A O 1
ATOM 1183 N N . SER A 1 165 ? 4.731 0.884 -12.026 1.00 98.25 165 SER A N 1
ATOM 1184 C CA . SER A 1 165 ? 4.678 -0.514 -11.587 1.00 98.25 165 SER A CA 1
ATOM 1185 C C . SER A 1 165 ? 5.045 -0.646 -10.106 1.00 98.25 165 SER A C 1
ATOM 1187 O O . SER A 1 165 ? 5.873 0.108 -9.584 1.00 98.25 165 SER A O 1
ATOM 1189 N N . GLY A 1 166 ? 4.430 -1.602 -9.414 1.00 98.25 166 GLY A N 1
ATOM 1190 C CA . GLY A 1 166 ? 4.670 -1.908 -8.007 1.00 98.25 166 GLY A CA 1
ATOM 1191 C C . GLY A 1 166 ? 3.465 -2.540 -7.311 1.00 98.25 166 GLY A C 1
ATOM 1192 O O . GLY A 1 166 ? 2.314 -2.239 -7.629 1.00 98.25 166 GLY A O 1
ATOM 1193 N N . THR A 1 167 ? 3.713 -3.324 -6.260 1.00 98.75 167 THR A N 1
ATOM 1194 C CA . THR A 1 167 ? 2.649 -3.884 -5.406 1.00 98.75 167 THR A CA 1
ATOM 1195 C C . THR A 1 167 ? 1.833 -2.812 -4.683 1.00 98.75 167 THR A C 1
ATOM 1197 O O . THR A 1 167 ? 0.724 -3.085 -4.244 1.00 98.75 167 THR A O 1
ATOM 1200 N N . SER A 1 168 ? 2.334 -1.574 -4.580 1.00 98.44 168 SER A N 1
ATOM 1201 C CA . SER A 1 168 ? 1.540 -0.431 -4.108 1.00 98.44 168 SER A CA 1
ATOM 1202 C C . SER A 1 168 ? 0.336 -0.129 -5.000 1.00 98.44 168 SER A C 1
ATOM 1204 O O . SER A 1 168 ? -0.675 0.348 -4.501 1.00 98.44 168 SER A O 1
ATOM 1206 N N . LEU A 1 169 ? 0.452 -0.387 -6.305 1.00 98.62 169 LEU A N 1
ATOM 1207 C CA . LEU A 1 169 ? -0.610 -0.149 -7.284 1.00 98.62 169 LEU A CA 1
ATOM 1208 C C . LEU A 1 169 ? -1.551 -1.344 -7.358 1.00 98.62 169 LEU A C 1
ATOM 1210 O O . LEU A 1 169 ? -2.756 -1.152 -7.440 1.00 98.62 169 LEU A O 1
ATOM 1214 N N . ALA A 1 170 ? -1.019 -2.559 -7.221 1.00 98.81 170 ALA A N 1
ATOM 1215 C CA . ALA A 1 170 ? -1.844 -3.746 -7.041 1.00 98.81 170 ALA A CA 1
ATOM 1216 C C . ALA A 1 170 ? -2.735 -3.616 -5.795 1.00 98.81 170 ALA A C 1
ATOM 1218 O O . ALA A 1 170 ? -3.948 -3.757 -5.891 1.00 98.81 170 ALA A O 1
ATOM 1219 N N . ALA A 1 171 ? -2.158 -3.223 -4.655 1.00 98.81 171 ALA A N 1
ATOM 1220 C CA . ALA A 1 171 ? -2.914 -2.959 -3.432 1.00 98.81 171 ALA A CA 1
ATOM 1221 C C . ALA A 1 171 ? -3.938 -1.822 -3.579 1.00 98.81 171 ALA A C 1
ATOM 1223 O O . ALA A 1 171 ? -4.921 -1.811 -2.860 1.00 98.81 171 ALA A O 1
ATOM 1224 N N . ALA A 1 172 ? -3.729 -0.875 -4.497 1.00 98.44 172 ALA A N 1
ATOM 1225 C CA . ALA A 1 172 ? -4.684 0.195 -4.778 1.00 98.44 172 ALA A CA 1
ATOM 1226 C C . ALA A 1 172 ? -5.876 -0.241 -5.652 1.00 98.44 172 ALA A C 1
ATOM 1228 O O . ALA A 1 172 ? -6.834 0.516 -5.767 1.00 98.44 172 ALA A O 1
ATOM 1229 N N . HIS A 1 173 ? -5.823 -1.412 -6.295 1.00 98.31 173 HIS A N 1
ATOM 1230 C CA . HIS A 1 173 ? -6.970 -1.958 -7.031 1.00 98.31 173 HIS A CA 1
ATOM 1231 C C . HIS A 1 173 ? -7.949 -2.725 -6.136 1.00 98.31 173 HIS A C 1
ATOM 1233 O O . HIS A 1 173 ? -9.101 -2.908 -6.527 1.00 98.31 173 HIS A O 1
ATOM 1239 N N . VAL A 1 174 ? -7.470 -3.207 -4.988 1.00 98.06 174 VAL A N 1
ATOM 1240 C CA . VAL A 1 174 ? -8.223 -4.001 -4.007 1.00 98.06 174 VAL A CA 1
ATOM 1241 C C . VAL A 1 174 ? -8.827 -3.069 -2.965 1.00 98.06 174 VAL A C 1
ATOM 1243 O O . VAL A 1 174 ? -10.003 -3.289 -2.605 1.00 98.06 174 VAL A O 1
#

Secondary structure (DSSP, 8-state):
----S-HHHHHHHHHHH-TTT-SSTT--------S-TTS---HHHHHHHHHHHHHHHHH-TTS--EEEE---EE--HHHHHHHHHHHHTT-EEEEE--SSSSBGGGEETTT-TTSEEEEEE-TTSSBPEETTEE--BSTT--EEEE-SSEEEE-TTSTT-EEEE-SHHHHHHH-

pLDDT: mean 95.68, std 7.49, range [41.44, 98.94]

InterPro domains:
  IPR000209 Peptidase S8/S53 domain [PF00082] (3-174)
  IPR036852 Peptidase S8/S53 domain superfamily [G3DSA:3.40.50.200] (1-174)
  IPR036852 Peptidase S8/S53 domain superfamily [SSF52743] (4-174)
  IPR050131 Subtilisin-like serine protease [PTHR43806] (4-174)

Mean predicted aligned error: 3.17 Å

Organism: Dryobates pubescens (NCBI:txid118200)

Radius of gyration: 15.44 Å; Cα contacts (8 Å, |Δi|>4): 394; chains: 1; bounding box: 36×40×37 Å

Solvent-accessible surface area (backbone atoms only — not comparable to full-atom values): 9165 Å² total; per-residue (Å²): 132,84,84,83,57,41,53,67,63,41,21,41,48,13,29,30,36,20,88,91,53,25,73,44,57,81,61,89,84,84,89,78,89,46,53,48,74,84,72,50,63,49,67,67,50,44,51,54,51,52,49,54,51,49,61,53,40,76,78,47,85,83,63,93,44,77,46,79,41,65,52,58,43,69,60,38,74,68,53,25,53,52,50,42,55,43,30,76,72,67,34,47,36,32,18,5,19,25,62,66,55,41,58,10,60,56,19,24,52,9,43,28,90,67,34,50,6,15,15,13,16,31,96,83,75,40,77,18,72,40,85,97,40,11,31,17,39,58,94,35,39,75,47,71,32,68,9,40,71,42,57,17,37,29,66,88,41,101,86,36,68,44,67,45,63,35,10,35,45,6,28,36,69,109